Protein AF-L0J998-F1 (afdb_monomer_lite)

Structure (mmCIF, N/CA/C/O backbone):
data_AF-L0J998-F1
#
_entry.id   AF-L0J998-F1
#
loop_
_atom_site.group_PDB
_atom_site.id
_atom_site.type_symbol
_atom_site.label_atom_id
_atom_site.label_alt_id
_atom_site.label_comp_id
_atom_site.label_asym_id
_atom_site.label_entity_id
_atom_site.label_seq_id
_atom_site.pdbx_PDB_ins_code
_atom_site.Cartn_x
_atom_site.Cartn_y
_atom_site.Cartn_z
_atom_site.occupancy
_atom_site.B_iso_or_equiv
_atom_site.auth_seq_id
_atom_site.auth_comp_id
_atom_site.auth_asym_id
_atom_site.auth_atom_id
_atom_site.pdbx_PDB_model_num
ATOM 1 N N . MET A 1 1 ? 1.375 12.612 16.968 1.00 46.62 1 MET A N 1
ATOM 2 C CA . MET A 1 1 ? 2.799 12.211 16.959 1.00 46.62 1 MET A CA 1
ATOM 3 C C . MET A 1 1 ? 3.363 12.625 15.611 1.00 46.62 1 MET A C 1
ATOM 5 O O . MET A 1 1 ? 2.732 12.311 14.611 1.00 46.62 1 MET A O 1
ATOM 9 N N . SER A 1 2 ? 4.449 13.399 15.558 1.00 53.28 2 SER A N 1
ATOM 10 C CA . SER A 1 2 ? 5.115 13.719 14.289 1.00 53.28 2 SER A CA 1
ATOM 11 C C . SER A 1 2 ? 6.011 12.541 13.908 1.00 53.28 2 SER A C 1
ATOM 13 O O . SER A 1 2 ? 7.134 12.449 14.397 1.00 53.28 2 SER A O 1
ATOM 15 N N . GLY A 1 3 ? 5.493 11.607 13.111 1.00 64.25 3 GLY A N 1
ATOM 16 C CA . GLY A 1 3 ? 6.332 10.579 12.495 1.00 64.25 3 GLY A CA 1
ATOM 17 C C . GLY A 1 3 ? 7.337 11.233 11.547 1.00 64.25 3 GLY A C 1
ATOM 18 O O . GLY A 1 3 ? 7.008 12.217 10.879 1.00 64.25 3 GLY A O 1
ATOM 19 N N . THR A 1 4 ? 8.564 10.722 11.509 1.00 86.12 4 THR A N 1
ATOM 20 C CA . THR A 1 4 ? 9.503 11.073 10.439 1.00 86.12 4 THR A CA 1
ATOM 21 C C . THR A 1 4 ? 9.068 10.310 9.194 1.00 86.12 4 THR A C 1
ATOM 23 O O . THR A 1 4 ? 8.747 9.128 9.285 1.00 86.12 4 THR A O 1
ATOM 26 N N . TYR A 1 5 ? 9.030 10.970 8.039 1.00 91.75 5 TYR A N 1
ATOM 27 C CA . TYR A 1 5 ? 8.641 10.337 6.780 1.00 91.75 5 TYR A CA 1
ATOM 28 C C . TYR A 1 5 ? 9.784 10.389 5.778 1.00 91.75 5 TYR A C 1
ATOM 30 O O . TYR A 1 5 ? 10.476 11.403 5.676 1.00 91.75 5 TYR A O 1
ATOM 38 N N . GLU A 1 6 ? 9.935 9.327 4.994 1.00 95.38 6 GLU A N 1
ATOM 39 C CA . GLU A 1 6 ? 10.809 9.309 3.820 1.00 95.38 6 GLU A CA 1
ATOM 40 C C . GLU A 1 6 ? 10.011 9.083 2.532 1.00 95.38 6 GLU A C 1
ATOM 42 O O . GLU A 1 6 ? 8.949 8.460 2.535 1.00 95.38 6 GLU A O 1
ATOM 47 N N . SER A 1 7 ? 10.517 9.617 1.420 1.00 96.50 7 SER A N 1
ATOM 48 C CA . SER A 1 7 ? 9.925 9.427 0.094 1.00 96.50 7 SER A CA 1
ATOM 49 C C . SER A 1 7 ? 10.540 8.200 -0.565 1.00 96.50 7 SER A C 1
ATOM 51 O O . SER A 1 7 ? 11.748 8.171 -0.794 1.00 96.50 7 SER A O 1
ATOM 53 N N . ILE A 1 8 ? 9.713 7.206 -0.876 1.00 97.00 8 ILE A N 1
ATOM 54 C CA . ILE A 1 8 ? 10.147 5.920 -1.429 1.00 97.00 8 ILE A CA 1
ATOM 55 C C . ILE A 1 8 ? 9.362 5.547 -2.682 1.00 97.00 8 ILE A C 1
ATOM 57 O O . ILE A 1 8 ? 8.291 6.101 -2.955 1.00 97.00 8 ILE A O 1
ATOM 61 N N . SER A 1 9 ? 9.884 4.586 -3.440 1.00 96.38 9 SER A N 1
ATOM 62 C CA . SER A 1 9 ? 9.161 3.945 -4.533 1.00 96.38 9 SER A CA 1
ATOM 63 C C . SER A 1 9 ? 8.547 2.609 -4.090 1.00 96.38 9 SER A C 1
ATOM 65 O O . SER A 1 9 ? 8.956 2.048 -3.072 1.00 96.38 9 SER A O 1
ATOM 67 N N . PRO A 1 10 ? 7.618 2.031 -4.873 1.00 96.12 10 PRO A N 1
ATOM 68 C CA . PRO A 1 10 ? 7.111 0.683 -4.621 1.00 96.12 10 PRO A CA 1
ATOM 69 C C . PRO A 1 10 ? 8.174 -0.422 -4.590 1.00 96.12 10 PRO A C 1
ATOM 71 O O . PRO A 1 10 ? 7.930 -1.476 -4.015 1.00 96.12 10 PRO A O 1
ATOM 74 N N . HIS A 1 11 ? 9.350 -0.190 -5.182 1.00 95.75 11 HIS A N 1
ATOM 75 C CA . HIS A 1 11 ? 10.466 -1.142 -5.162 1.00 95.75 11 HIS A CA 1
ATOM 76 C C . HIS A 1 11 ? 11.141 -1.223 -3.790 1.00 95.75 11 HIS A C 1
ATOM 78 O O . HIS A 1 11 ? 11.830 -2.196 -3.499 1.00 95.75 11 HIS A O 1
ATOM 84 N N . ASP A 1 12 ? 10.930 -0.211 -2.949 1.00 97.06 12 ASP A N 1
ATOM 85 C CA . ASP A 1 12 ? 11.509 -0.119 -1.612 1.00 97.06 12 ASP A CA 1
ATOM 86 C C . ASP A 1 12 ? 10.550 -0.624 -0.526 1.00 97.06 12 ASP A C 1
ATOM 88 O O . ASP A 1 12 ? 10.926 -0.647 0.652 1.00 97.06 12 ASP A O 1
ATOM 92 N N . PHE A 1 13 ? 9.315 -0.984 -0.904 1.00 97.56 13 PHE A N 1
ATOM 93 C CA . PHE A 1 13 ? 8.314 -1.518 0.013 1.00 97.56 13 PHE A CA 1
ATOM 94 C C . PHE A 1 13 ? 8.802 -2.805 0.661 1.00 97.56 13 PHE A C 1
ATOM 96 O O . PHE A 1 13 ? 9.458 -3.644 0.043 1.00 97.56 13 PHE A O 1
ATOM 103 N N . LYS A 1 14 ? 8.412 -2.978 1.917 1.00 97.12 14 LYS A N 1
ATOM 104 C CA . LYS A 1 14 ? 8.606 -4.207 2.677 1.00 97.12 14 LYS A CA 1
ATOM 105 C C . LYS A 1 14 ? 7.304 -4.595 3.355 1.00 97.12 14 LYS A C 1
ATOM 107 O O . LYS A 1 14 ? 6.466 -3.745 3.658 1.00 97.12 14 LYS A O 1
ATOM 112 N N . LEU A 1 15 ? 7.137 -5.891 3.607 1.00 97.69 15 LEU A N 1
ATOM 113 C CA . LEU A 1 15 ? 6.040 -6.375 4.433 1.00 97.69 15 LEU A CA 1
ATOM 114 C C . LEU A 1 15 ? 6.059 -5.662 5.796 1.00 97.69 15 LEU A C 1
ATOM 116 O O . LEU A 1 15 ? 7.094 -5.603 6.456 1.00 97.69 15 LEU A O 1
ATOM 120 N N . GLY A 1 16 ? 4.911 -5.128 6.211 1.00 97.31 16 GLY A N 1
ATOM 121 C CA . GLY A 1 16 ? 4.761 -4.384 7.460 1.00 97.31 16 GLY A CA 1
ATOM 122 C C . GLY A 1 16 ? 5.046 -2.883 7.369 1.00 97.31 16 GLY A C 1
ATOM 123 O O . GLY A 1 16 ? 4.702 -2.178 8.316 1.00 97.31 16 GLY A O 1
ATOM 124 N N . ASP A 1 17 ? 5.595 -2.378 6.258 1.00 97.38 17 ASP A N 1
ATOM 125 C CA . ASP A 1 17 ? 5.764 -0.934 6.063 1.00 97.38 17 ASP A CA 1
ATOM 126 C C . ASP A 1 17 ? 4.418 -0.212 6.177 1.00 97.38 17 ASP A C 1
ATOM 128 O O . ASP A 1 17 ? 3.387 -0.702 5.708 1.00 97.38 17 ASP A O 1
ATOM 132 N N . ILE A 1 18 ? 4.439 0.987 6.756 1.00 97.69 18 ILE A N 1
ATOM 133 C CA . ILE A 1 18 ? 3.299 1.901 6.748 1.00 97.69 18 ILE A CA 1
ATOM 134 C C . ILE A 1 18 ? 3.623 3.036 5.790 1.00 97.69 18 ILE A C 1
ATOM 136 O O . ILE A 1 18 ? 4.599 3.762 5.977 1.00 97.69 18 ILE A O 1
ATOM 140 N N . VAL A 1 19 ? 2.806 3.186 4.752 1.00 97.44 19 VAL A N 1
ATOM 141 C CA . VAL A 1 19 ? 2.980 4.207 3.720 1.00 97.44 19 VAL A CA 1
ATOM 142 C C . VAL A 1 19 ? 1.750 5.094 3.615 1.00 97.44 19 VAL A C 1
ATOM 144 O O . VAL A 1 19 ? 0.620 4.652 3.802 1.00 97.44 19 VAL A O 1
ATOM 147 N N . PHE A 1 20 ? 1.969 6.359 3.285 1.00 95.88 20 PHE A N 1
ATOM 148 C CA . PHE A 1 20 ? 0.923 7.340 3.065 1.00 95.88 20 PHE A CA 1
ATOM 149 C C . PHE A 1 20 ? 0.765 7.643 1.583 1.00 95.88 20 PHE A C 1
ATOM 151 O O . PHE A 1 20 ? 1.746 7.878 0.868 1.00 95.88 20 PHE A O 1
ATOM 158 N N . HIS A 1 21 ? -0.488 7.663 1.133 1.00 93.38 21 HIS A N 1
ATOM 159 C CA . HIS A 1 21 ? -0.841 8.009 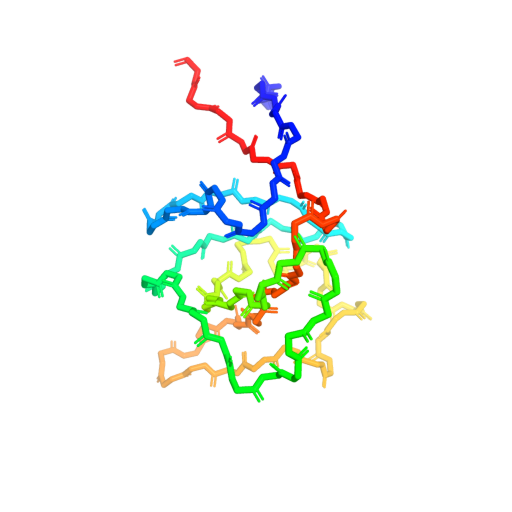-0.237 1.00 93.38 21 HIS A CA 1
ATOM 160 C C . HIS A 1 21 ? -2.269 8.554 -0.313 1.00 93.38 21 HIS A C 1
ATOM 162 O O . HIS A 1 21 ? -3.196 7.912 0.171 1.00 93.38 21 HIS A O 1
ATOM 168 N N . TYR A 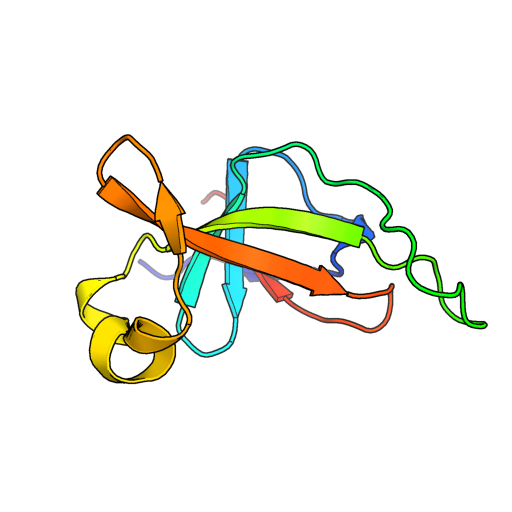1 22 ? -2.447 9.745 -0.897 1.00 88.56 22 TYR A N 1
ATOM 169 C CA . TYR A 1 22 ? -3.748 10.428 -1.021 1.00 88.56 22 TYR A CA 1
ATOM 170 C C . TYR A 1 22 ? -4.591 10.439 0.272 1.00 88.56 22 TYR A C 1
ATOM 172 O O . TYR A 1 22 ? -5.797 10.221 0.245 1.00 88.56 22 TYR A O 1
ATOM 180 N N . GLY A 1 23 ? -3.951 10.672 1.422 1.00 91.88 23 GLY A N 1
ATOM 181 C CA . GLY A 1 23 ? -4.617 10.706 2.730 1.00 91.88 23 GLY A CA 1
ATOM 182 C C . GLY A 1 23 ? -4.857 9.335 3.374 1.00 91.88 23 GLY A C 1
ATOM 183 O O . GLY A 1 23 ? -5.181 9.280 4.556 1.00 91.88 23 GLY A O 1
ATOM 184 N N . MET A 1 24 ? -4.641 8.229 2.658 1.00 96.62 24 MET A N 1
ATOM 185 C CA . MET A 1 24 ? -4.683 6.884 3.234 1.00 96.62 24 MET A CA 1
ATOM 186 C C . MET A 1 24 ? -3.380 6.567 3.967 1.00 96.62 24 MET A C 1
ATOM 18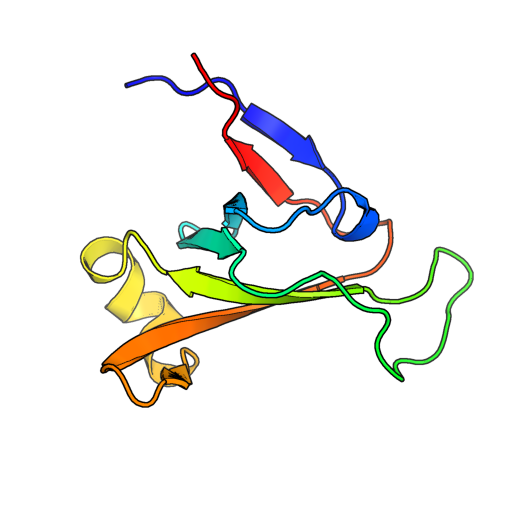8 O O . MET A 1 24 ? -2.296 6.822 3.440 1.00 96.62 24 MET A O 1
ATOM 192 N N . ARG A 1 25 ? -3.501 5.946 5.141 1.00 97.38 25 ARG A N 1
ATOM 193 C CA . ARG A 1 25 ? -2.423 5.311 5.900 1.00 97.38 25 ARG A CA 1
ATOM 194 C C . ARG A 1 25 ? -2.504 3.805 5.672 1.00 97.38 25 ARG A C 1
ATOM 196 O O . ARG A 1 25 ? -3.427 3.147 6.147 1.00 97.38 25 ARG A O 1
ATOM 203 N N . LEU A 1 26 ? -1.573 3.284 4.884 1.00 98.12 26 LEU A N 1
ATOM 204 C CA . LEU A 1 26 ? -1.621 1.953 4.288 1.00 98.12 26 LEU A CA 1
ATOM 205 C C . LEU A 1 26 ? -0.530 1.072 4.895 1.00 98.12 26 LEU A C 1
ATOM 207 O O . LEU A 1 26 ? 0.651 1.326 4.669 1.00 98.12 26 LEU A O 1
ATOM 211 N N . ARG A 1 27 ? -0.906 0.018 5.625 1.00 98.31 27 ARG A N 1
ATOM 212 C CA . ARG A 1 27 ? 0.054 -0.984 6.112 1.00 98.31 27 ARG A CA 1
ATOM 213 C C . ARG A 1 27 ? 0.187 -2.123 5.113 1.00 98.31 27 ARG A C 1
ATOM 215 O O . ARG A 1 27 ? -0.799 -2.810 4.859 1.00 98.31 27 ARG A O 1
ATOM 222 N N . ILE A 1 28 ? 1.387 -2.357 4.589 1.00 98.31 28 ILE A N 1
ATOM 223 C CA . ILE A 1 28 ? 1.681 -3.447 3.650 1.00 98.31 28 ILE A CA 1
ATOM 224 C C . ILE A 1 28 ? 1.523 -4.800 4.356 1.00 98.31 28 ILE A C 1
ATOM 226 O O . ILE A 1 28 ? 2.150 -5.046 5.385 1.00 98.31 28 ILE A O 1
ATOM 230 N N . VAL A 1 29 ? 0.700 -5.692 3.799 1.00 98.12 29 VAL A N 1
ATOM 231 C CA . VAL A 1 29 ? 0.379 -7.009 4.390 1.00 98.12 29 VAL A CA 1
ATOM 232 C C . VAL A 1 29 ? 0.686 -8.199 3.481 1.00 98.12 29 VAL A C 1
ATOM 234 O O . VAL A 1 29 ? 0.488 -9.344 3.879 1.00 98.12 29 VAL A O 1
ATOM 237 N N . THR A 1 30 ? 1.209 -7.959 2.281 1.00 97.75 30 THR A N 1
ATOM 238 C CA . THR A 1 30 ? 1.772 -9.011 1.425 1.00 97.75 30 THR A CA 1
ATOM 239 C C . THR A 1 30 ? 3.162 -8.619 0.962 1.00 97.75 30 THR A C 1
ATOM 241 O O . THR A 1 30 ? 3.427 -7.436 0.762 1.00 97.75 30 THR A O 1
ATOM 244 N N . GLU A 1 31 ? 4.011 -9.612 0.707 1.00 97.69 31 GLU A N 1
ATOM 245 C CA . GLU A 1 31 ? 5.293 -9.376 0.040 1.00 97.69 31 GLU A CA 1
ATOM 246 C C . GLU A 1 31 ? 5.080 -8.637 -1.292 1.00 97.69 31 GLU A C 1
ATOM 248 O O . GLU A 1 31 ? 4.230 -9.076 -2.079 1.00 97.69 31 GLU A O 1
ATOM 253 N N . PRO A 1 32 ? 5.809 -7.536 -1.555 1.00 97.38 32 PRO A N 1
ATOM 254 C CA . PRO A 1 32 ? 5.748 -6.838 -2.831 1.00 97.38 32 PRO A CA 1
ATOM 255 C C . PRO A 1 32 ? 6.218 -7.730 -3.976 1.00 97.38 32 PRO A C 1
ATOM 257 O O . PRO A 1 32 ? 7.190 -8.476 -3.852 1.00 97.38 32 PRO A O 1
ATOM 260 N N . ARG A 1 33 ? 5.507 -7.674 -5.101 1.00 96.81 33 ARG A N 1
ATOM 261 C CA . ARG A 1 33 ? 5.776 -8.519 -6.269 1.00 96.81 33 ARG A CA 1
ATOM 262 C C . ARG A 1 33 ? 5.671 -7.722 -7.550 1.00 96.81 33 ARG A C 1
ATOM 264 O O . ARG A 1 33 ? 4.806 -6.854 -7.677 1.00 96.81 33 ARG A O 1
ATOM 271 N N . GLU A 1 34 ? 6.512 -8.071 -8.512 1.00 95.00 34 GLU A N 1
ATOM 272 C CA . GLU A 1 34 ? 6.325 -7.637 -9.890 1.00 95.00 34 GLU A CA 1
ATOM 273 C C . GLU A 1 34 ? 4.966 -8.107 -10.415 1.00 95.00 34 GLU A C 1
ATOM 275 O O . GLU A 1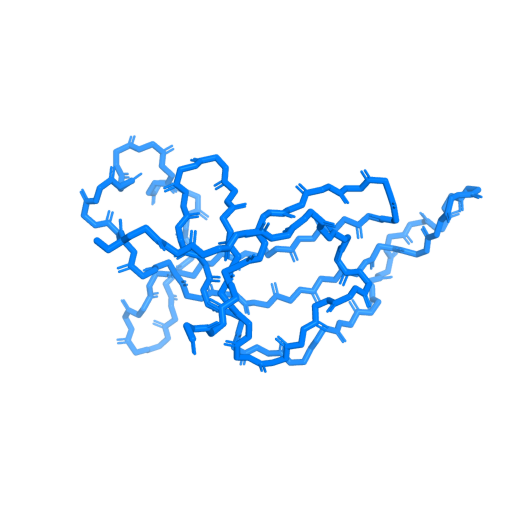 34 ? 4.485 -9.204 -10.123 1.00 95.00 34 GLU A O 1
ATOM 280 N N . THR A 1 35 ? 4.332 -7.230 -11.175 1.00 92.69 35 THR A N 1
ATOM 281 C CA . THR A 1 35 ? 3.076 -7.492 -11.875 1.00 92.69 35 THR A CA 1
ATOM 282 C C . THR A 1 35 ? 3.349 -7.861 -13.329 1.00 92.69 35 THR A C 1
ATOM 284 O O . THR A 1 35 ? 4.432 -7.622 -13.853 1.00 92.69 35 THR A O 1
ATOM 287 N N . ASN A 1 36 ? 2.325 -8.350 -14.028 1.00 87.31 36 ASN A N 1
ATOM 288 C CA . ASN A 1 36 ? 2.398 -8.611 -15.469 1.00 87.31 36 ASN A CA 1
ATOM 289 C C . ASN A 1 36 ? 2.219 -7.340 -16.330 1.00 87.31 36 ASN A C 1
ATOM 291 O O . ASN A 1 36 ? 1.941 -7.445 -17.525 1.00 87.31 36 ASN A O 1
ATOM 295 N N . HIS A 1 37 ? 2.307 -6.138 -15.743 1.00 79.31 37 HIS A N 1
ATOM 296 C CA . HIS A 1 37 ? 2.228 -4.893 -16.507 1.00 79.31 37 HIS A CA 1
ATOM 297 C C . HIS A 1 37 ? 3.410 -4.790 -17.489 1.00 79.31 37 HIS A C 1
ATOM 299 O O . HIS A 1 37 ? 4.524 -5.175 -17.127 1.00 79.31 37 HIS A O 1
ATOM 305 N N . PRO A 1 38 ? 3.208 -4.247 -18.709 1.00 78.56 38 PRO A N 1
ATOM 306 C CA . PRO A 1 38 ? 4.300 -4.050 -19.654 1.00 78.56 38 PRO A CA 1
ATOM 307 C C . PRO A 1 38 ? 5.435 -3.245 -19.018 1.00 78.56 38 PRO A C 1
ATOM 309 O O . PRO A 1 38 ? 5.215 -2.142 -18.512 1.00 78.56 38 PRO A O 1
ATOM 312 N N . ILE A 1 39 ? 6.643 -3.806 -19.040 1.00 74.62 39 ILE A N 1
ATOM 313 C CA . ILE A 1 39 ? 7.836 -3.135 -18.525 1.00 74.62 39 ILE A CA 1
ATOM 314 C C . ILE A 1 39 ? 8.125 -1.947 -19.445 1.00 74.62 39 ILE A C 1
ATOM 316 O O . ILE A 1 39 ? 8.331 -2.122 -20.647 1.00 74.62 39 ILE A O 1
ATOM 320 N N . ASN A 1 40 ? 8.108 -0.738 -18.886 1.00 74.06 40 ASN A N 1
ATOM 321 C CA . ASN A 1 40 ? 8.561 0.459 -19.585 1.00 74.06 40 ASN A CA 1
ATOM 322 C C . ASN A 1 40 ? 10.037 0.738 -19.274 1.00 74.06 40 ASN A C 1
ATOM 324 O O . ASN A 1 40 ? 10.674 0.027 -18.500 1.00 74.06 40 ASN A O 1
ATOM 328 N N . GLU A 1 41 ? 10.583 1.791 -19.874 1.00 74.44 41 GLU A N 1
ATOM 329 C CA . GLU A 1 41 ? 11.994 2.175 -19.739 1.00 74.44 41 GLU A CA 1
ATOM 330 C C . GLU A 1 41 ? 12.436 2.536 -18.309 1.00 74.44 41 GLU A C 1
ATOM 332 O O . GLU A 1 41 ? 13.627 2.709 -18.066 1.00 74.44 41 GLU A O 1
ATOM 337 N N . HIS A 1 42 ? 11.510 2.644 -17.351 1.00 74.62 42 HIS A N 1
ATOM 338 C CA . HIS A 1 42 ? 11.832 3.067 -15.992 1.00 74.62 42 HIS A CA 1
ATOM 339 C C . HIS A 1 42 ? 12.048 1.897 -15.032 1.00 74.62 42 HIS A C 1
ATOM 341 O O . HIS A 1 42 ? 12.965 1.955 -14.215 1.00 74.62 42 HIS A O 1
ATOM 347 N N . SER A 1 43 ? 11.155 0.899 -15.026 1.00 86.25 43 SER A N 1
ATOM 348 C CA . SER A 1 43 ? 11.197 -0.285 -14.137 1.00 86.25 43 SER A CA 1
ATOM 349 C C . SER A 1 43 ? 9.918 -1.125 -14.266 1.00 86.25 43 SER A C 1
ATOM 351 O O . SER A 1 43 ? 8.891 -0.603 -14.718 1.00 86.25 43 SER A O 1
ATOM 353 N N . PRO A 1 44 ? 9.934 -2.401 -13.827 1.00 91.50 44 PRO A N 1
ATOM 354 C CA . PRO A 1 44 ? 8.709 -3.172 -13.656 1.00 91.50 44 PRO A CA 1
ATOM 355 C C . PRO A 1 44 ? 7.757 -2.489 -12.664 1.00 91.50 44 PRO A C 1
ATOM 357 O O . PRO A 1 44 ? 8.151 -1.697 -11.807 1.00 91.50 44 PRO A O 1
ATOM 360 N N . THR A 1 45 ? 6.467 -2.787 -12.787 1.00 94.88 45 THR A N 1
ATOM 361 C CA . THR A 1 45 ? 5.477 -2.323 -11.811 1.00 94.88 45 THR A CA 1
ATOM 362 C C . THR A 1 45 ? 5.416 -3.317 -10.664 1.00 94.88 45 THR A C 1
ATOM 364 O O . THR A 1 45 ? 5.070 -4.482 -10.872 1.00 94.88 45 THR A O 1
ATOM 367 N N . ILE A 1 46 ? 5.720 -2.839 -9.461 1.00 96.38 46 ILE A N 1
ATOM 368 C CA . ILE A 1 46 ? 5.583 -3.591 -8.216 1.00 96.38 46 ILE A CA 1
ATOM 369 C C . ILE A 1 46 ? 4.183 -3.356 -7.660 1.00 96.38 46 ILE A C 1
ATOM 371 O O . ILE A 1 46 ? 3.667 -2.243 -7.747 1.00 96.38 46 ILE A O 1
ATOM 375 N N . SER A 1 47 ? 3.577 -4.392 -7.084 1.00 97.00 47 SER A N 1
ATOM 376 C CA . SER A 1 47 ? 2.319 -4.303 -6.347 1.00 97.00 47 SER A CA 1
ATOM 377 C C . SER A 1 47 ? 2.387 -5.047 -5.018 1.00 97.00 47 SER A C 1
ATOM 379 O O . SER A 1 47 ? 3.097 -6.045 -4.885 1.00 97.00 47 SER A O 1
ATOM 381 N N . ALA A 1 48 ? 1.622 -4.567 -4.043 1.00 97.81 48 ALA A N 1
ATOM 382 C CA . ALA A 1 48 ? 1.376 -5.244 -2.778 1.00 97.81 48 ALA A CA 1
ATOM 383 C C . ALA A 1 48 ? -0.035 -4.913 -2.272 1.00 97.81 48 ALA A C 1
ATOM 385 O O . ALA A 1 48 ? -0.627 -3.895 -2.638 1.00 97.81 48 ALA A O 1
ATOM 386 N N . ARG A 1 49 ? -0.577 -5.766 -1.404 1.00 97.88 49 ARG A N 1
ATOM 387 C CA . ARG A 1 49 ? -1.819 -5.502 -0.676 1.00 97.88 49 ARG A CA 1
ATOM 388 C C . ARG A 1 49 ? -1.506 -4.766 0.614 1.00 97.88 49 ARG A C 1
ATOM 390 O O . ARG A 1 49 ? -0.547 -5.106 1.310 1.00 97.88 49 ARG A O 1
ATOM 397 N N . ALA A 1 50 ? -2.344 -3.794 0.940 1.00 98.31 50 ALA A N 1
ATOM 398 C CA . ALA A 1 50 ? -2.251 -3.022 2.162 1.00 98.31 50 ALA A CA 1
ATOM 399 C C . ALA A 1 50 ? -3.609 -2.913 2.860 1.00 98.31 50 ALA A C 1
ATOM 401 O O . ALA A 1 50 ? -4.643 -2.853 2.198 1.00 98.31 50 ALA A O 1
ATOM 402 N N . VAL A 1 51 ? -3.597 -2.859 4.189 1.00 98.25 51 VAL A N 1
ATOM 403 C CA . VAL A 1 51 ? -4.769 -2.509 5.002 1.00 98.25 51 VAL A CA 1
ATOM 404 C C . VAL A 1 51 ? -4.818 -0.990 5.152 1.00 98.25 51 VAL A C 1
ATOM 406 O O . VAL A 1 51 ? -3.798 -0.370 5.457 1.00 98.25 51 VAL A O 1
ATOM 409 N N . ILE A 1 52 ? -5.995 -0.393 4.968 1.00 98.19 52 ILE A N 1
ATOM 410 C CA . ILE A 1 52 ? -6.252 1.024 5.245 1.00 98.19 52 ILE A CA 1
ATOM 411 C C . ILE A 1 52 ? -6.473 1.182 6.755 1.00 98.19 52 ILE A C 1
ATOM 413 O O . ILE A 1 52 ? -7.534 0.834 7.271 1.00 98.19 52 ILE A O 1
ATOM 417 N N . GLU A 1 53 ? -5.476 1.692 7.479 1.00 97.50 53 GLU A N 1
ATOM 418 C CA . GLU A 1 53 ? -5.527 1.785 8.947 1.00 97.50 53 GLU A CA 1
ATOM 419 C C . GLU A 1 53 ? -6.374 2.959 9.450 1.00 97.50 53 GLU A C 1
ATOM 421 O O . GLU A 1 53 ? -6.914 2.904 10.551 1.00 97.50 53 GLU A O 1
ATOM 426 N N . ASN A 1 54 ? -6.519 4.012 8.645 1.00 97.00 54 ASN A N 1
ATOM 427 C CA . ASN A 1 54 ? -7.292 5.210 8.973 1.00 97.00 54 ASN A CA 1
ATOM 428 C C . ASN A 1 54 ? -8.637 5.261 8.230 1.00 97.00 54 ASN A C 1
ATOM 430 O O . ASN A 1 54 ? -9.042 6.304 7.725 1.00 97.00 54 ASN A O 1
ATOM 434 N N . TRP A 1 55 ? -9.324 4.118 8.127 1.00 96.75 55 TRP A N 1
ATOM 435 C CA . TRP A 1 55 ? -10.542 3.972 7.321 1.00 96.75 55 TRP A CA 1
ATOM 436 C C . TRP A 1 55 ? -11.604 5.045 7.589 1.00 96.75 55 TRP A C 1
ATOM 438 O O . TRP A 1 55 ? -12.136 5.620 6.641 1.00 96.75 55 TRP A O 1
ATOM 448 N N . GLU A 1 56 ? -11.890 5.342 8.858 1.00 97.06 56 GLU A N 1
ATOM 449 C CA . GLU A 1 56 ? -12.922 6.320 9.224 1.00 97.06 56 GLU A CA 1
ATOM 450 C C . GLU A 1 56 ? -12.642 7.725 8.673 1.00 97.06 56 GLU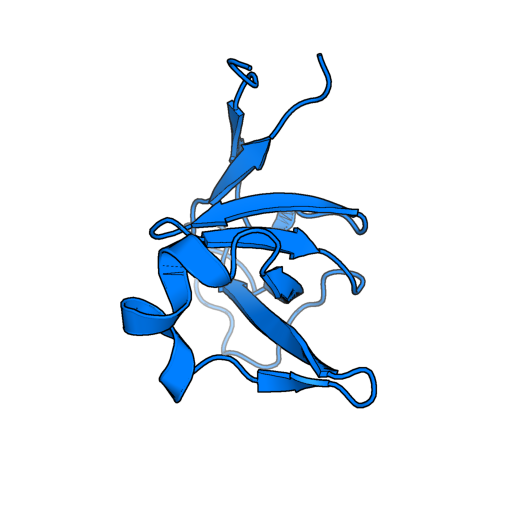 A C 1
ATOM 452 O O . GLU A 1 56 ? -13.591 8.455 8.392 1.00 97.06 56 GLU A O 1
ATOM 457 N N . ASP A 1 57 ? -11.371 8.062 8.437 1.00 96.94 57 ASP A N 1
ATOM 458 C CA . ASP A 1 57 ? -10.954 9.364 7.914 1.00 96.94 57 ASP A CA 1
ATOM 459 C C . ASP A 1 57 ? -11.078 9.459 6.384 1.00 96.94 57 ASP A C 1
ATOM 461 O O . ASP A 1 57 ? -11.157 10.557 5.835 1.00 96.94 57 ASP A O 1
ATOM 465 N N . VAL A 1 58 ? -11.065 8.323 5.675 1.00 96.75 58 VAL A N 1
ATOM 466 C CA . VAL A 1 58 ? -10.945 8.284 4.203 1.00 96.75 58 VAL A CA 1
ATOM 467 C C . VAL A 1 58 ? -12.103 7.587 3.492 1.00 96.75 58 VAL A C 1
ATOM 469 O O . VAL A 1 58 ? -12.193 7.660 2.265 1.00 96.75 58 VAL A O 1
ATOM 472 N N . LYS A 1 59 ? -13.005 6.923 4.224 1.00 96.00 59 LYS A N 1
ATOM 473 C CA . LYS A 1 59 ? -14.098 6.106 3.665 1.00 96.00 59 LYS A CA 1
ATOM 474 C C . LYS A 1 59 ? -14.974 6.839 2.648 1.00 96.00 59 LYS A C 1
ATOM 476 O O . LYS A 1 59 ? -15.372 6.234 1.657 1.00 96.00 59 LYS A O 1
ATOM 481 N N . ASP A 1 60 ? -15.213 8.134 2.842 1.00 95.81 60 ASP A N 1
ATOM 482 C CA . ASP A 1 60 ? -16.058 8.932 1.945 1.00 95.81 60 ASP A CA 1
ATOM 483 C C . ASP A 1 60 ? -15.371 9.228 0.600 1.00 95.81 60 ASP A C 1
ATOM 485 O O . ASP A 1 60 ? -16.037 9.554 -0.380 1.00 95.81 60 ASP A O 1
ATOM 489 N N . LEU A 1 61 ? -14.040 9.092 0.536 1.00 92.25 61 LEU A N 1
ATOM 490 C CA . LEU A 1 61 ? -13.230 9.355 -0.655 1.00 92.25 61 LEU A CA 1
ATOM 491 C C . LEU A 1 61 ? -12.884 8.083 -1.431 1.00 92.25 61 LEU A C 1
ATOM 493 O O . LEU A 1 61 ? -12.844 8.108 -2.658 1.00 92.25 61 LEU A O 1
ATOM 497 N N . VAL A 1 62 ? -12.594 6.986 -0.724 1.00 92.38 62 VAL A N 1
ATOM 498 C CA . VAL A 1 62 ? -12.064 5.752 -1.340 1.00 92.38 62 VAL A CA 1
ATOM 499 C C . VAL A 1 62 ? -12.970 4.541 -1.158 1.00 92.38 62 VAL A C 1
ATOM 501 O O . VAL A 1 62 ? -12.653 3.452 -1.636 1.00 92.38 62 VAL A O 1
ATOM 504 N N . GLY A 1 63 ? -14.095 4.688 -0.457 1.00 91.25 63 GLY A N 1
ATOM 505 C CA . GLY A 1 63 ? -14.840 3.535 0.029 1.00 91.25 63 GLY A CA 1
ATOM 506 C C . GLY A 1 63 ? -15.537 2.703 -1.040 1.00 91.25 63 GLY A C 1
ATOM 507 O O . GLY A 1 63 ? -15.755 1.517 -0.828 1.00 91.25 63 GLY A O 1
ATOM 508 N N . ASN A 1 64 ? -15.820 3.281 -2.206 1.00 92.06 64 ASN A N 1
ATOM 509 C CA . ASN A 1 64 ? -16.332 2.553 -3.368 1.00 92.06 64 ASN A CA 1
ATOM 510 C C . ASN A 1 64 ? -15.249 1.758 -4.122 1.00 92.06 64 ASN A C 1
ATOM 512 O O . ASN A 1 64 ? -15.590 0.970 -5.001 1.00 92.06 64 ASN A O 1
ATOM 516 N N . LEU A 1 65 ? -13.968 1.993 -3.824 1.00 93.56 65 LEU A N 1
ATOM 517 C CA . LEU A 1 65 ? -12.818 1.365 -4.483 1.00 93.56 65 LEU A CA 1
ATOM 518 C C . LEU A 1 65 ? -12.068 0.394 -3.563 1.00 93.56 65 LEU A C 1
ATOM 520 O O . LEU A 1 65 ? -11.386 -0.502 -4.054 1.00 93.56 65 LEU A O 1
ATOM 524 N N . ALA A 1 66 ? -12.172 0.576 -2.245 1.00 95.19 66 ALA A N 1
ATOM 525 C CA . ALA A 1 66 ? -11.541 -0.302 -1.273 1.00 95.19 66 ALA A CA 1
ATOM 526 C C . ALA A 1 66 ? -12.159 -1.706 -1.318 1.00 95.19 66 ALA A C 1
ATOM 528 O O . ALA A 1 66 ? -13.376 -1.880 -1.233 1.00 95.19 66 ALA A O 1
ATOM 529 N N . GLU A 1 67 ? -11.303 -2.718 -1.407 1.00 96.12 67 GLU A N 1
ATOM 530 C CA . GLU A 1 67 ? -11.724 -4.112 -1.299 1.00 96.12 67 GLU A CA 1
ATOM 531 C C . GLU A 1 67 ? -11.952 -4.484 0.170 1.00 96.12 67 GLU A C 1
ATOM 533 O O . GLU A 1 67 ? -11.417 -3.848 1.080 1.00 96.12 67 GLU A O 1
ATOM 538 N N . ILE A 1 68 ? -12.739 -5.529 0.412 1.00 96.62 68 ILE A N 1
ATOM 539 C CA . ILE A 1 68 ? -12.963 -6.077 1.750 1.0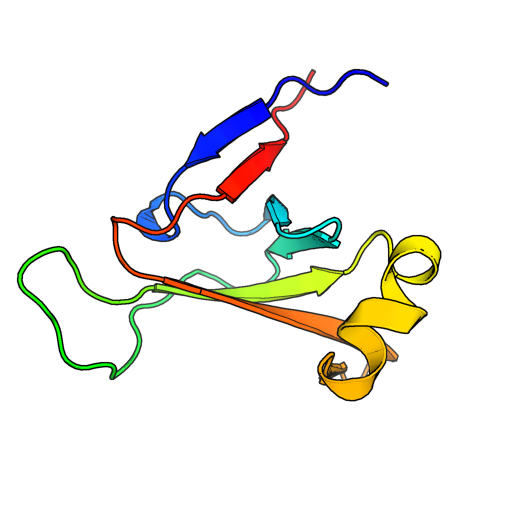0 96.62 68 ILE A CA 1
ATOM 540 C C . ILE A 1 68 ? -12.438 -7.509 1.754 1.00 96.62 68 ILE A C 1
ATOM 542 O O . ILE A 1 68 ? -12.853 -8.297 0.906 1.00 96.62 68 ILE A O 1
ATOM 546 N N . ASP A 1 69 ? -11.511 -7.829 2.659 1.00 95.69 69 ASP A N 1
ATOM 547 C CA . ASP A 1 69 ? -11.035 -9.208 2.823 1.00 95.69 69 ASP A CA 1
ATOM 548 C C . ASP A 1 69 ? -12.015 -10.064 3.648 1.00 95.69 69 ASP A C 1
ATOM 550 O O . ASP A 1 69 ? -12.999 -9.566 4.202 1.00 95.69 69 ASP A O 1
ATOM 554 N N . ASP A 1 70 ? -11.723 -11.359 3.774 1.00 96.25 70 ASP A N 1
ATOM 555 C CA . ASP A 1 70 ? -12.564 -12.312 4.513 1.00 96.25 70 ASP A CA 1
ATOM 556 C C . ASP A 1 70 ? -12.709 -11.981 6.012 1.00 96.25 70 ASP A C 1
ATOM 558 O O . ASP A 1 70 ? -13.641 -12.447 6.667 1.00 96.25 70 ASP A O 1
ATOM 562 N N . ASN A 1 71 ? -11.811 -11.159 6.565 1.00 95.06 71 ASN A N 1
ATOM 563 C CA . ASN A 1 71 ? -11.846 -10.708 7.957 1.00 95.06 71 ASN A CA 1
ATOM 564 C C . ASN A 1 71 ? -12.556 -9.353 8.116 1.00 95.06 71 ASN A C 1
ATOM 566 O O . ASN A 1 71 ? -12.634 -8.818 9.223 1.00 95.06 71 ASN A O 1
ATOM 570 N N . GLY A 1 72 ? -13.068 -8.779 7.024 1.00 95.31 72 GLY A N 1
ATOM 571 C CA . GLY A 1 72 ? -13.728 -7.481 7.018 1.00 95.31 72 GLY A CA 1
ATOM 572 C C . GLY A 1 72 ? -12.773 -6.286 6.972 1.00 95.31 72 GLY A C 1
ATOM 573 O O . GLY A 1 72 ? -13.242 -5.152 7.110 1.00 95.31 72 GLY A O 1
ATOM 574 N N . ASN A 1 73 ? -11.470 -6.490 6.759 1.00 96.75 73 ASN A N 1
ATOM 575 C CA . ASN A 1 73 ? -10.505 -5.397 6.641 1.00 96.75 73 ASN A CA 1
ATOM 576 C C . ASN A 1 73 ? -10.700 -4.642 5.327 1.00 96.75 73 ASN A C 1
ATOM 578 O O . ASN A 1 73 ? -11.032 -5.229 4.299 1.00 96.75 73 ASN A O 1
ATOM 582 N N . ARG A 1 74 ? -10.473 -3.327 5.357 1.00 97.50 74 ARG A N 1
ATOM 583 C CA . ARG A 1 74 ? -10.518 -2.463 4.173 1.00 97.50 74 ARG A CA 1
ATOM 584 C C . ARG A 1 74 ? -9.149 -2.457 3.516 1.00 97.50 74 ARG A C 1
ATOM 586 O O . ARG A 1 74 ? -8.165 -2.046 4.128 1.00 97.50 74 ARG A O 1
ATOM 593 N N . MET A 1 75 ? -9.100 -2.938 2.285 1.00 97.81 75 MET A N 1
ATOM 594 C CA . MET A 1 75 ? -7.874 -3.266 1.580 1.00 97.81 75 MET A CA 1
ATOM 595 C C . MET A 1 75 ? -7.661 -2.339 0.392 1.00 97.81 75 MET A C 1
ATOM 597 O O . MET A 1 75 ? -8.601 -1.957 -0.305 1.00 97.81 75 MET A O 1
ATOM 601 N N . TRP A 1 76 ? -6.396 -2.052 0.117 1.00 97.50 76 TRP A N 1
ATOM 602 C CA . TRP A 1 76 ? -5.958 -1.289 -1.040 1.00 97.50 76 TRP A CA 1
ATOM 603 C C . TRP A 1 76 ? -4.799 -2.002 -1.736 1.00 97.50 76 TRP A C 1
ATOM 605 O O . TRP A 1 76 ? -3.908 -2.539 -1.074 1.00 97.50 76 TRP A O 1
ATOM 615 N N . THR A 1 77 ? -4.777 -1.993 -3.069 1.00 96.19 77 THR A N 1
ATOM 616 C CA . THR A 1 77 ? -3.570 -2.362 -3.822 1.00 96.19 77 THR A CA 1
ATOM 617 C C . THR A 1 77 ? -2.679 -1.136 -3.937 1.00 96.19 77 THR A C 1
ATOM 619 O O . THR A 1 77 ? -3.030 -0.168 -4.612 1.00 96.19 77 THR A O 1
ATOM 622 N N . VAL A 1 78 ? -1.503 -1.179 -3.317 1.00 96.44 78 VAL A N 1
ATOM 623 C CA . VAL A 1 78 ? -0.434 -0.234 -3.655 1.00 96.44 78 VAL A CA 1
ATOM 624 C C . VAL A 1 78 ? 0.303 -0.762 -4.875 1.00 96.44 78 VAL A C 1
ATOM 626 O O . VAL A 1 78 ? 0.597 -1.955 -4.950 1.00 96.44 78 VAL A O 1
ATOM 629 N N . GLN A 1 79 ? 0.582 0.104 -5.847 1.00 95.12 79 GLN A N 1
ATOM 630 C CA . GLN A 1 79 ? 1.308 -0.293 -7.046 1.00 95.12 79 GLN A CA 1
ATOM 631 C C . GLN A 1 79 ? 2.010 0.880 -7.720 1.00 95.12 79 GLN A C 1
ATOM 633 O O . GLN A 1 79 ? 1.578 2.026 -7.620 1.00 95.12 79 GLN A O 1
ATOM 638 N N . GLY A 1 80 ? 3.057 0.578 -8.476 1.00 94.12 80 GLY A N 1
ATOM 639 C CA . GLY A 1 80 ? 3.697 1.538 -9.365 1.00 94.12 80 GLY A CA 1
ATOM 640 C C . GLY A 1 80 ? 5.082 1.089 -9.805 1.00 94.12 80 GLY A C 1
ATOM 641 O O . GLY A 1 80 ? 5.655 0.146 -9.258 1.00 94.12 80 GLY A O 1
ATOM 642 N N . ASN A 1 81 ? 5.623 1.779 -10.806 1.00 93.06 81 ASN A N 1
ATOM 643 C CA . ASN A 1 81 ? 7.020 1.626 -11.194 1.00 93.06 81 ASN A CA 1
ATOM 644 C C . ASN A 1 81 ? 7.928 2.521 -10.322 1.00 93.06 81 ASN A C 1
ATOM 646 O O . ASN A 1 81 ? 7.477 3.194 -9.394 1.00 93.06 81 ASN A O 1
ATOM 650 N N . GLY A 1 82 ? 9.220 2.564 -10.631 1.00 91.19 82 GLY A N 1
ATOM 651 C CA . GLY A 1 82 ? 10.241 3.326 -9.909 1.00 91.19 82 GLY A CA 1
ATOM 652 C C . GLY A 1 82 ? 10.088 4.848 -9.975 1.00 91.19 82 GLY A C 1
ATOM 653 O O . GLY A 1 82 ? 10.879 5.558 -9.352 1.00 91.19 82 GLY A O 1
ATOM 654 N N . LEU A 1 83 ? 9.077 5.375 -10.675 1.00 92.81 83 LEU A N 1
ATOM 655 C CA . LEU A 1 83 ? 8.702 6.793 -10.634 1.00 92.81 83 LEU A CA 1
ATOM 656 C C . LEU A 1 83 ? 7.600 7.090 -9.613 1.00 92.81 83 LEU A C 1
ATOM 658 O O . LEU A 1 83 ? 7.488 8.230 -9.165 1.00 92.81 83 LEU A O 1
ATOM 662 N N . ALA A 1 84 ? 6.803 6.092 -9.226 1.00 93.94 84 ALA A N 1
ATOM 663 C CA . ALA A 1 84 ? 5.768 6.281 -8.220 1.00 93.94 84 ALA A CA 1
ATOM 664 C C . ALA A 1 84 ? 6.403 6.645 -6.871 1.00 93.94 84 ALA A C 1
ATOM 666 O O . ALA A 1 84 ? 7.481 6.152 -6.521 1.00 93.94 84 ALA A O 1
ATOM 667 N N . ARG A 1 85 ? 5.752 7.541 -6.125 1.00 96.00 85 ARG A N 1
ATOM 668 C CA . ARG A 1 85 ? 6.251 8.034 -4.838 1.00 96.00 85 ARG A CA 1
ATOM 669 C C . ARG A 1 85 ? 5.206 7.886 -3.747 1.00 96.00 85 ARG A C 1
ATOM 671 O O . ARG A 1 85 ? 4.046 8.255 -3.923 1.00 96.00 85 ARG A O 1
ATOM 678 N N . TYR A 1 86 ? 5.675 7.366 -2.623 1.00 97.25 86 TYR A N 1
ATOM 679 C CA . TYR A 1 86 ? 4.928 7.134 -1.397 1.00 97.25 86 TYR A CA 1
ATOM 680 C C . TYR A 1 86 ? 5.719 7.699 -0.224 1.00 97.25 86 TYR A C 1
ATOM 682 O O . TYR A 1 86 ? 6.948 7.737 -0.265 1.00 97.25 86 TYR A O 1
ATOM 690 N N . SER A 1 87 ? 5.023 8.118 0.829 1.00 97.25 87 SER A N 1
ATOM 691 C CA . SER A 1 87 ? 5.671 8.558 2.064 1.00 97.25 87 SER A CA 1
ATOM 692 C C . SER A 1 87 ? 5.655 7.420 3.076 1.00 97.25 87 SER A C 1
ATOM 694 O O . SER A 1 87 ? 4.595 7.110 3.609 1.00 97.25 87 SER A O 1
ATOM 696 N N . ARG A 1 88 ? 6.796 6.777 3.335 1.00 97.25 88 ARG A N 1
ATOM 697 C CA . ARG A 1 88 ? 6.901 5.738 4.369 1.00 97.25 88 ARG A CA 1
ATOM 698 C C . ARG A 1 88 ? 7.094 6.373 5.738 1.00 97.25 88 ARG A C 1
ATOM 700 O O . ARG A 1 88 ? 7.928 7.261 5.890 1.00 97.25 88 ARG A O 1
ATOM 707 N N . GLU A 1 89 ? 6.314 5.919 6.712 1.00 95.44 89 GLU A N 1
ATOM 708 C CA . GLU A 1 89 ? 6.475 6.263 8.123 1.00 95.44 89 GLU A CA 1
ATOM 709 C C . GLU A 1 89 ? 7.705 5.540 8.682 1.00 95.44 89 GLU A C 1
ATOM 711 O O . GLU A 1 89 ? 7.830 4.320 8.559 1.00 95.44 89 GLU A O 1
ATOM 716 N N . LEU A 1 90 ? 8.626 6.298 9.275 1.00 89.94 90 LEU A N 1
ATOM 717 C CA . LEU A 1 90 ? 9.808 5.761 9.936 1.00 89.94 90 LEU A CA 1
ATOM 718 C C . LEU A 1 90 ? 9.525 5.523 11.425 1.00 89.94 90 LEU A C 1
ATOM 720 O O . LEU A 1 90 ? 8.822 6.328 12.046 1.00 89.94 90 LEU A O 1
ATOM 724 N N . PRO A 1 91 ? 10.108 4.468 12.022 1.00 78.75 91 PRO A N 1
ATOM 725 C CA . PRO A 1 91 ? 10.122 4.308 13.470 1.00 78.75 91 PRO A CA 1
ATOM 726 C C . PRO A 1 91 ? 10.726 5.546 14.147 1.00 78.75 91 PRO A C 1
ATOM 728 O O . PRO A 1 91 ? 11.659 6.152 13.613 1.00 78.75 91 PRO A O 1
ATOM 731 N N . ALA A 1 92 ? 10.174 5.912 15.305 1.00 66.88 92 ALA A N 1
ATOM 732 C CA . ALA A 1 92 ? 10.715 6.970 16.157 1.00 66.88 92 ALA A CA 1
ATOM 733 C C . ALA A 1 92 ? 12.063 6.578 16.780 1.00 66.88 92 ALA A C 1
ATOM 735 O O . ALA A 1 92 ? 12.257 5.372 17.061 1.00 66.88 92 ALA A O 1
#

Secondary structure (DSSP, 8-state):
---EEEEE-GGG--TT-EEEETTEEEEE-S--EE-SSPP-SS-PPEEEEEEETTHHHHHHHHTTT-EE-TT--EEEEEEE-TT--EEEEEP-

Sequence (92 aa):
MSGTYESISPHDFKLGDIVFHYGMRLRIVTEPRETNHPINEHSPTISARAVIENWEDVKDLVGNLAEIDDNGNRMWTVQGNGLARYSRELPA

Foldseek 3Di:
DDFDKDKFDLVPDDQQWFWDDPRFTWGFHDGWDFDPPDADPQFTKIKTKTFRPPCVVCCVPCVVPFDQDPVRTTMDIDMDTRVDIIIIGDDD

pLDDT: mean 92.37, std 9.5, range [46.62, 98.31]

Radius of gyration: 13.28 Å; chains: 1; bounding box: 28×26×37 Å